Protein AF-A0A3M1P4F9-F1 (afdb_monomer)

Foldseek 3Di:
DDDDDPVNVVVCVVVVVVVCVVVVHDDDDDDDDDDDPVVVVVCCVPVNPPPDPVPDDDDDD

Structure (mmCIF, N/CA/C/O backbone):
data_AF-A0A3M1P4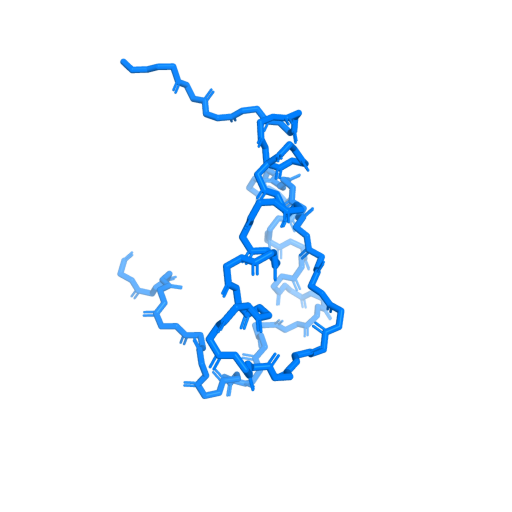F9-F1
#
_entry.id   AF-A0A3M1P4F9-F1
#
loop_
_atom_site.group_PDB
_atom_site.id
_atom_site.type_symbol
_atom_site.label_atom_id
_atom_site.label_alt_id
_atom_site.label_comp_id
_atom_site.label_asym_id
_atom_site.label_entity_id
_atom_site.label_seq_id
_atom_site.pdbx_PDB_ins_code
_atom_site.Cartn_x
_atom_site.Cartn_y
_atom_site.Cartn_z
_atom_site.occupancy
_atom_site.B_iso_or_equiv
_atom_site.auth_seq_id
_atom_site.auth_comp_id
_atom_site.auth_asym_id
_atom_site.auth_atom_id
_atom_site.pdbx_PDB_model_num
ATOM 1 N N . MET A 1 1 ? 10.812 20.209 2.656 1.00 59.25 1 MET A N 1
ATOM 2 C CA . MET A 1 1 ? 9.877 19.176 3.157 1.00 59.25 1 MET A CA 1
ATOM 3 C C . MET A 1 1 ? 10.650 17.867 3.236 1.00 59.25 1 MET A C 1
ATOM 5 O O . MET A 1 1 ? 11.445 17.631 2.335 1.00 59.25 1 MET A O 1
ATOM 9 N N . LYS A 1 2 ? 10.520 17.079 4.308 1.00 73.50 2 LYS A N 1
ATOM 10 C CA . LYS A 1 2 ? 11.216 15.785 4.425 1.00 73.50 2 LYS A CA 1
ATOM 11 C C . LYS A 1 2 ? 10.483 14.752 3.559 1.00 73.50 2 LYS A C 1
ATOM 13 O O . LYS A 1 2 ? 9.256 14.765 3.540 1.00 73.50 2 LYS A O 1
ATOM 18 N N . ALA A 1 3 ? 11.218 13.910 2.836 1.00 78.56 3 ALA A N 1
ATOM 19 C CA . ALA A 1 3 ? 10.623 12.788 2.114 1.00 78.56 3 ALA A CA 1
ATOM 20 C C . ALA A 1 3 ? 10.064 11.763 3.113 1.00 78.56 3 ALA A C 1
ATOM 22 O O . ALA A 1 3 ? 10.687 11.524 4.151 1.00 78.56 3 ALA A O 1
ATOM 23 N N . ALA A 1 4 ? 8.903 11.186 2.800 1.00 81.19 4 ALA A N 1
ATOM 24 C CA . ALA A 1 4 ? 8.324 10.110 3.595 1.00 81.19 4 ALA A CA 1
ATOM 25 C C . ALA A 1 4 ? 9.236 8.876 3.558 1.00 81.19 4 ALA A C 1
ATOM 27 O O . ALA A 1 4 ? 9.785 8.517 2.515 1.00 81.19 4 ALA A O 1
ATOM 28 N N . THR A 1 5 ? 9.413 8.255 4.716 1.00 89.69 5 THR A N 1
ATOM 29 C CA . THR A 1 5 ? 10.195 7.035 4.913 1.00 89.69 5 THR A CA 1
ATOM 30 C C . THR A 1 5 ? 9.295 5.801 4.875 1.00 89.69 5 THR A C 1
ATOM 32 O O . THR A 1 5 ? 8.068 5.902 4.919 1.00 89.69 5 THR A O 1
ATOM 35 N N . LYS A 1 6 ? 9.900 4.610 4.807 1.00 88.06 6 LYS A N 1
ATOM 36 C CA . LYS A 1 6 ? 9.161 3.344 4.893 1.00 88.06 6 LYS A CA 1
ATOM 37 C C . LYS A 1 6 ? 8.392 3.246 6.212 1.00 88.06 6 LYS A C 1
ATOM 39 O O . LYS A 1 6 ? 7.257 2.778 6.233 1.00 88.06 6 LYS A O 1
ATOM 44 N N . GLU A 1 7 ? 9.000 3.712 7.295 1.00 91.12 7 GLU A N 1
ATOM 45 C CA . GLU A 1 7 ? 8.418 3.727 8.633 1.00 91.12 7 GLU A CA 1
ATOM 46 C C . GLU A 1 7 ? 7.184 4.633 8.692 1.00 91.12 7 GLU A C 1
ATOM 48 O O . GLU A 1 7 ? 6.179 4.244 9.282 1.00 91.12 7 GLU A O 1
ATOM 53 N N . ASP A 1 8 ? 7.230 5.791 8.021 1.00 92.06 8 ASP A N 1
ATOM 54 C CA . ASP A 1 8 ? 6.089 6.712 7.946 1.00 92.06 8 ASP A CA 1
ATOM 55 C C . ASP A 1 8 ? 4.885 6.046 7.255 1.00 92.06 8 ASP A C 1
ATOM 57 O O . ASP A 1 8 ? 3.754 6.165 7.720 1.00 92.06 8 ASP A O 1
ATOM 61 N N . ILE A 1 9 ? 5.117 5.294 6.174 1.00 89.38 9 ILE A N 1
ATOM 62 C CA . ILE A 1 9 ? 4.047 4.596 5.440 1.00 89.38 9 ILE A CA 1
ATOM 63 C C . ILE A 1 9 ? 3.444 3.466 6.280 1.00 89.38 9 ILE A C 1
ATOM 65 O O . ILE A 1 9 ? 2.222 3.338 6.353 1.00 89.38 9 ILE A O 1
ATOM 69 N N . ILE A 1 10 ? 4.286 2.671 6.948 1.00 90.19 10 ILE A N 1
ATOM 70 C CA . ILE A 1 10 ? 3.827 1.588 7.830 1.00 90.19 10 ILE A CA 1
ATOM 71 C C . ILE A 1 10 ? 2.998 2.147 8.990 1.00 90.19 10 ILE A C 1
ATOM 73 O O . ILE A 1 10 ? 1.991 1.549 9.363 1.00 90.19 10 ILE A O 1
ATOM 77 N N . ALA A 1 11 ? 3.395 3.292 9.549 1.00 92.31 11 ALA A N 1
ATOM 78 C CA . ALA A 1 11 ? 2.661 3.942 10.629 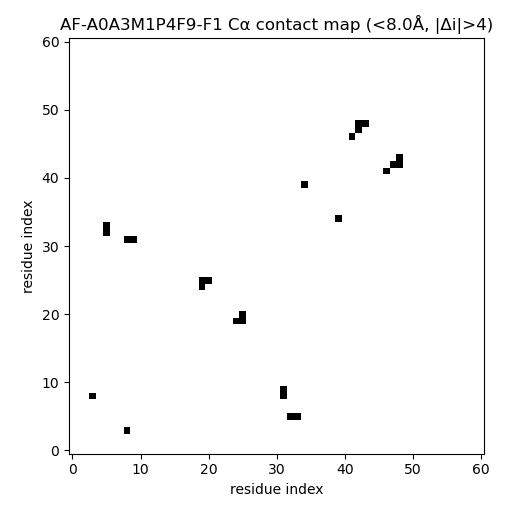1.00 92.31 11 ALA A CA 1
ATOM 79 C C . ALA A 1 11 ? 1.287 4.469 10.179 1.00 92.31 11 ALA A C 1
ATOM 81 O O . ALA A 1 11 ? 0.332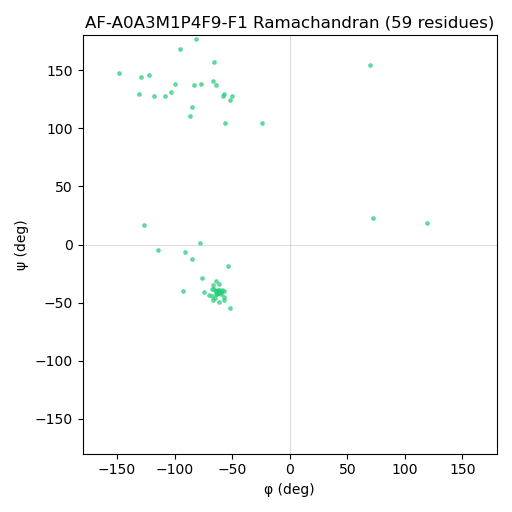 4.400 10.950 1.00 92.31 11 ALA A O 1
ATOM 82 N N . LEU A 1 12 ? 1.173 4.951 8.937 1.00 93.25 12 LEU A N 1
ATOM 83 C CA . LEU A 1 12 ? -0.079 5.474 8.380 1.00 93.25 12 LEU A CA 1
ATOM 84 C C . LEU A 1 12 ? -1.074 4.382 7.981 1.00 93.25 12 LEU A C 1
ATOM 86 O O . LEU A 1 12 ? -2.280 4.617 8.019 1.00 93.25 12 LEU A O 1
ATOM 90 N N . GLN A 1 13 ? -0.604 3.192 7.600 1.00 92.44 13 GLN A N 1
ATOM 91 C CA . GLN A 1 13 ? -1.482 2.103 7.171 1.00 92.44 13 GLN A CA 1
ATOM 92 C C . GLN A 1 13 ? -2.619 1.787 8.171 1.00 92.44 13 GLN A C 1
ATOM 94 O O . GLN A 1 13 ? -3.777 1.843 7.754 1.00 92.44 13 GLN A O 1
ATOM 99 N N . PRO A 1 14 ? -2.369 1.508 9.469 1.00 94.19 14 PRO A N 1
ATOM 100 C CA . PRO A 1 14 ? -3.449 1.213 10.412 1.00 94.19 14 PRO A CA 1
ATOM 101 C C . PRO A 1 14 ? -4.400 2.398 10.623 1.00 94.19 14 PRO A C 1
ATOM 103 O O . PRO A 1 14 ? -5.588 2.185 10.853 1.00 94.19 14 PRO A O 1
ATOM 106 N N . GLU A 1 15 ? -3.904 3.634 10.520 1.00 95.62 15 GLU A N 1
ATOM 107 C CA . GLU A 1 15 ? -4.727 4.842 10.627 1.00 95.62 15 GLU A CA 1
ATOM 108 C C . GLU A 1 15 ? -5.705 4.948 9.443 1.00 95.62 15 GLU A C 1
ATOM 110 O O . GLU A 1 15 ? -6.908 5.123 9.632 1.00 95.62 15 GLU A O 1
ATOM 115 N N . ILE A 1 16 ? -5.214 4.754 8.216 1.00 94.56 16 ILE A N 1
ATOM 116 C CA . ILE A 1 16 ? -6.037 4.777 6.998 1.00 94.56 16 ILE A CA 1
ATOM 117 C C . ILE A 1 16 ? -7.075 3.651 7.016 1.00 94.56 16 ILE A C 1
ATOM 119 O O . ILE A 1 16 ? -8.240 3.862 6.668 1.00 94.56 16 ILE A O 1
ATOM 123 N N . GLU A 1 17 ? -6.666 2.455 7.437 1.00 94.94 17 GLU A N 1
ATOM 124 C CA . GLU A 1 17 ? -7.569 1.317 7.574 1.00 94.94 17 GLU A CA 1
ATOM 125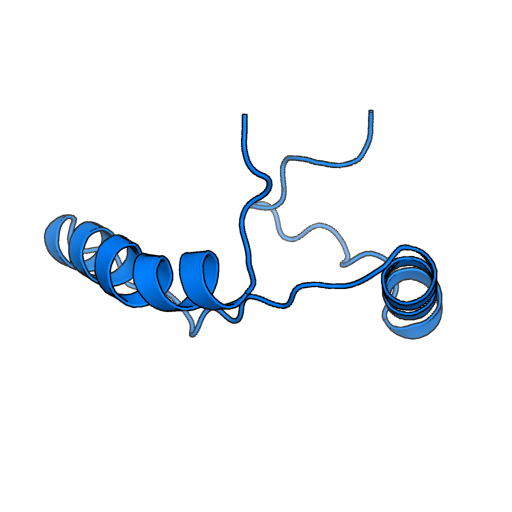 C C . GLU A 1 17 ? -8.672 1.576 8.606 1.00 94.94 17 GLU A C 1
ATOM 127 O O . GLU A 1 17 ? -9.821 1.196 8.369 1.00 94.94 17 GLU A O 1
ATOM 132 N N . ALA A 1 18 ? -8.350 2.234 9.726 1.00 96.50 18 ALA A N 1
ATOM 133 C CA . ALA A 1 18 ? -9.330 2.607 10.740 1.00 96.50 18 ALA A CA 1
ATOM 134 C C . ALA A 1 18 ? -10.388 3.552 10.163 1.00 96.50 18 ALA A C 1
ATOM 136 O O . ALA A 1 18 ? -11.577 3.250 10.264 1.00 96.50 18 ALA A O 1
ATOM 137 N N . TYR A 1 19 ? -9.975 4.615 9.463 1.00 97.12 19 TYR A N 1
ATOM 138 C CA . TYR A 1 19 ? -10.922 5.508 8.795 1.00 97.12 19 TYR A CA 1
ATOM 139 C C . TYR A 1 19 ? -11.809 4.749 7.804 1.00 97.12 19 TYR A C 1
ATOM 141 O O . TYR A 1 19 ? -13.028 4.884 7.842 1.00 97.12 19 TYR A O 1
ATOM 149 N N . ALA A 1 20 ? -11.239 3.898 6.945 1.00 96.00 20 ALA A N 1
ATOM 150 C CA . ALA A 1 20 ? -12.029 3.124 5.986 1.00 96.00 20 ALA A CA 1
ATOM 151 C C . ALA A 1 20 ? -13.102 2.257 6.677 1.00 96.00 20 ALA A C 1
ATOM 153 O O . ALA A 1 20 ? -14.246 2.207 6.218 1.00 96.00 20 ALA A O 1
ATOM 154 N N . ARG A 1 21 ? -12.766 1.638 7.817 1.00 95.75 21 ARG A N 1
ATOM 155 C CA . ARG A 1 21 ? -13.717 0.861 8.632 1.00 95.75 21 ARG A CA 1
ATOM 156 C C . ARG A 1 21 ? -14.789 1.735 9.280 1.00 95.75 21 ARG A C 1
ATOM 158 O O . ARG A 1 21 ? -15.944 1.322 9.304 1.00 95.75 21 ARG A O 1
ATOM 165 N N . GLU A 1 22 ? -14.448 2.933 9.754 1.00 98.19 22 GLU A N 1
ATOM 166 C CA . GLU A 1 22 ? -15.417 3.898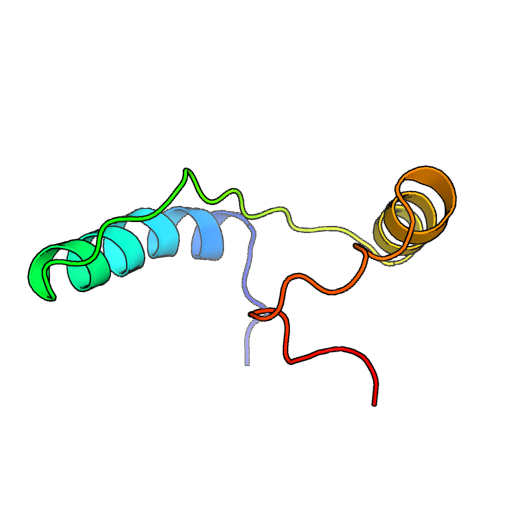 10.301 1.00 98.19 22 GLU A CA 1
ATOM 167 C C . GLU A 1 22 ? -16.461 4.328 9.261 1.00 98.19 22 GLU A C 1
ATOM 169 O O . GLU A 1 22 ? -17.634 4.497 9.592 1.00 98.19 22 GLU A O 1
ATOM 174 N N . TYR A 1 23 ? -16.070 4.423 7.988 1.00 97.38 23 TYR A N 1
ATOM 175 C CA . TYR A 1 23 ? -16.991 4.667 6.872 1.00 97.38 23 TYR A CA 1
ATOM 176 C C . TYR A 1 23 ? -17.786 3.423 6.432 1.00 97.38 23 TYR A C 1
ATOM 178 O O . TYR A 1 23 ? -18.574 3.504 5.488 1.00 97.38 23 TYR A O 1
ATOM 186 N N . GLY A 1 24 ? -17.607 2.274 7.093 1.00 97.56 24 GLY A N 1
ATOM 187 C CA . GLY A 1 24 ? -18.293 1.023 6.764 1.00 97.56 24 GLY A CA 1
ATOM 188 C C . GLY A 1 24 ? -17.795 0.360 5.478 1.00 97.56 24 GLY A C 1
ATOM 189 O O . GLY A 1 24 ? -18.538 -0.404 4.862 1.00 97.56 24 GLY A O 1
ATOM 190 N N . LEU A 1 25 ? -16.568 0.665 5.045 1.00 96.19 25 LEU A N 1
ATOM 191 C CA . LEU A 1 25 ? -15.980 0.090 3.839 1.00 96.19 25 LEU A CA 1
ATOM 192 C C . LEU A 1 25 ? -15.355 -1.278 4.133 1.00 96.19 25 LEU A C 1
ATOM 194 O O . LEU A 1 25 ? -14.631 -1.452 5.115 1.00 96.19 25 LEU A O 1
ATOM 198 N N . ASP A 1 26 ? -15.591 -2.221 3.225 1.00 92.56 26 ASP A N 1
ATOM 199 C CA . ASP A 1 26 ? -14.851 -3.478 3.134 1.00 92.56 26 ASP A CA 1
ATOM 200 C C . ASP A 1 26 ? -13.794 -3.361 2.030 1.00 92.56 26 ASP A C 1
ATOM 202 O O . ASP A 1 26 ? -14.042 -2.779 0.969 1.00 92.56 26 ASP A O 1
ATOM 206 N N . PHE A 1 27 ? -12.596 -3.871 2.293 1.00 89.50 27 PHE A N 1
ATOM 207 C CA . PHE A 1 27 ? -11.468 -3.772 1.380 1.00 89.50 27 PHE A CA 1
ATOM 208 C C . PHE A 1 27 ? -10.548 -4.982 1.494 1.00 89.50 27 PHE A C 1
ATOM 210 O O . PHE A 1 27 ? -10.355 -5.567 2.559 1.00 89.50 27 PHE A O 1
ATOM 217 N N . PHE A 1 28 ? -9.941 -5.333 0.364 1.00 90.50 28 PHE A N 1
ATOM 218 C CA . PHE A 1 28 ? -8.915 -6.365 0.307 1.00 90.50 28 PHE A CA 1
ATOM 219 C C . PHE A 1 28 ? -7.652 -5.939 1.068 1.00 90.50 28 PHE A C 1
ATOM 221 O O . PHE A 1 28 ? -7.400 -4.741 1.185 1.00 90.50 28 PHE A O 1
ATOM 228 N N . PRO A 1 29 ? -6.813 -6.886 1.525 1.00 87.69 29 PRO A N 1
ATOM 229 C CA . PRO A 1 29 ? -5.514 -6.562 2.104 1.00 87.69 29 PRO A CA 1
ATOM 230 C C . PRO A 1 29 ? -4.699 -5.645 1.183 1.00 87.69 29 PRO A C 1
ATOM 232 O O . PRO A 1 29 ? -4.463 -5.977 0.020 1.00 87.69 29 PRO A O 1
ATOM 235 N N . VAL A 1 30 ? -4.276 -4.495 1.710 1.00 86.44 30 VAL A N 1
ATOM 236 C CA . VAL A 1 30 ? -3.471 -3.507 0.982 1.00 86.44 30 VAL A CA 1
ATOM 237 C C . VAL A 1 30 ? -2.021 -3.618 1.443 1.00 86.44 30 VAL A C 1
ATOM 239 O O . VAL A 1 30 ? -1.743 -3.653 2.641 1.00 86.44 30 VAL A O 1
ATOM 242 N N . ILE A 1 31 ? -1.092 -3.686 0.489 1.00 84.50 31 ILE A N 1
ATOM 243 C CA . ILE A 1 31 ? 0.349 -3.756 0.746 1.00 84.50 31 ILE A CA 1
ATOM 244 C C . ILE A 1 31 ? 0.992 -2.516 0.130 1.00 84.50 31 ILE A C 1
ATOM 246 O O . ILE A 1 31 ? 0.787 -2.234 -1.051 1.00 84.50 31 ILE A O 1
ATOM 250 N N . PHE A 1 32 ? 1.778 -1.795 0.927 1.00 85.75 32 PHE A N 1
ATOM 251 C CA . PHE A 1 32 ? 2.568 -0.658 0.467 1.00 85.75 32 PHE A CA 1
ATOM 252 C C . PHE A 1 32 ? 4.050 -1.025 0.456 1.00 85.75 32 PHE A C 1
ATOM 254 O O . PHE A 1 32 ? 4.593 -1.478 1.464 1.00 85.75 32 PHE A O 1
ATOM 261 N N . GLU A 1 33 ? 4.714 -0.796 -0.674 1.00 83.81 33 GLU A N 1
ATOM 262 C CA . GLU A 1 33 ? 6.137 -1.071 -0.839 1.00 83.81 33 GLU A CA 1
ATOM 263 C C . GLU A 1 33 ? 6.846 0.144 -1.442 1.00 83.81 33 GLU A C 1
ATOM 265 O O . GLU A 1 33 ? 6.409 0.707 -2.445 1.00 83.81 33 GLU A O 1
ATOM 270 N N . MET A 1 34 ? 7.939 0.563 -0.801 1.00 86.19 34 MET A N 1
ATOM 271 C CA . MET A 1 34 ? 8.819 1.604 -1.325 1.00 86.19 34 MET A CA 1
ATOM 272 C C . MET A 1 34 ? 9.814 0.959 -2.276 1.00 86.19 34 MET A C 1
ATOM 274 O O . MET A 1 34 ? 10.615 0.127 -1.852 1.00 86.19 34 MET A O 1
ATOM 278 N N . VAL A 1 35 ? 9.776 1.371 -3.538 1.00 86.38 35 VAL A N 1
ATOM 279 C CA . VAL A 1 35 ? 10.646 0.847 -4.591 1.00 86.38 35 VAL A CA 1
ATOM 280 C C . VAL A 1 35 ? 11.456 1.973 -5.216 1.00 86.38 35 VAL A C 1
ATOM 282 O O . VAL A 1 35 ? 10.991 3.110 -5.322 1.00 86.38 35 VAL A O 1
ATOM 285 N N . ASP A 1 36 ? 12.683 1.659 -5.618 1.00 88.38 36 ASP A N 1
ATOM 286 C CA . ASP A 1 36 ? 13.490 2.553 -6.440 1.00 88.38 36 ASP A CA 1
ATOM 287 C C . ASP A 1 36 ? 13.105 2.449 -7.926 1.00 88.38 36 ASP A C 1
ATOM 289 O O . ASP A 1 36 ? 12.239 1.667 -8.329 1.00 88.38 36 ASP A O 1
ATOM 293 N N . TYR A 1 37 ? 13.740 3.282 -8.750 1.00 86.81 37 TYR A N 1
ATOM 294 C CA . TYR A 1 37 ? 13.464 3.358 -10.184 1.00 86.81 37 TYR A CA 1
ATOM 295 C C . TYR A 1 37 ? 13.707 2.026 -10.911 1.00 86.81 37 TYR A C 1
ATOM 297 O O . TYR A 1 37 ? 12.912 1.629 -11.770 1.00 86.81 37 TYR A O 1
ATOM 305 N N . ASP A 1 38 ? 14.782 1.323 -10.557 1.00 89.88 38 ASP A N 1
ATOM 306 C CA . ASP A 1 38 ? 15.154 0.065 -11.199 1.00 89.88 38 ASP A CA 1
ATOM 307 C C . ASP A 1 38 ? 14.157 -1.036 -10.835 1.00 89.88 38 ASP A C 1
ATOM 309 O O . ASP A 1 38 ? 13.684 -1.764 -11.708 1.00 89.88 38 ASP A O 1
ATOM 313 N N . THR A 1 39 ? 13.771 -1.113 -9.563 1.00 88.94 39 THR A N 1
ATOM 314 C CA . THR A 1 39 ? 12.767 -2.055 -9.066 1.00 88.94 39 THR A CA 1
ATOM 315 C C . THR A 1 39 ? 11.401 -1.773 -9.686 1.00 88.94 39 THR A C 1
ATOM 317 O O . THR A 1 39 ? 10.739 -2.697 -10.154 1.00 88.94 39 THR A O 1
ATOM 320 N N . MET A 1 40 ? 10.994 -0.503 -9.790 1.00 86.38 40 MET A N 1
ATOM 321 C CA . MET A 1 40 ? 9.754 -0.126 -10.476 1.00 86.38 40 MET A CA 1
ATOM 322 C C . MET A 1 40 ? 9.767 -0.560 -11.949 1.00 86.38 40 MET A C 1
ATOM 324 O O . MET A 1 40 ? 8.786 -1.110 -12.453 1.00 86.38 40 MET A O 1
ATOM 328 N N . SER A 1 41 ? 10.897 -0.364 -12.632 1.00 85.25 41 SER A N 1
ATOM 329 C CA . SER A 1 41 ? 11.074 -0.775 -14.028 1.00 85.25 41 SER A CA 1
ATOM 330 C C . SER A 1 41 ? 11.000 -2.296 -14.188 1.00 85.25 41 SER A C 1
ATOM 332 O O . SER A 1 41 ? 10.374 -2.788 -15.126 1.00 85.25 41 SER A O 1
ATOM 334 N N . GLN A 1 42 ? 11.578 -3.053 -13.251 1.00 86.88 42 GLN A N 1
ATOM 335 C CA . GLN A 1 42 ? 11.483 -4.515 -13.212 1.00 86.88 42 GLN A CA 1
ATOM 336 C C . GLN A 1 42 ? 10.044 -4.984 -12.979 1.00 86.88 42 GLN A C 1
ATOM 338 O O . GLN A 1 42 ? 9.571 -5.854 -13.706 1.00 86.88 42 GLN A O 1
ATOM 343 N N . LEU A 1 43 ? 9.326 -4.393 -12.019 1.00 82.88 43 LEU A N 1
ATOM 344 C CA . LEU A 1 43 ? 7.918 -4.710 -11.762 1.00 82.88 43 LEU A CA 1
ATOM 345 C C . LEU A 1 43 ? 7.063 -4.490 -13.014 1.00 82.88 43 LEU A C 1
ATOM 347 O O . LEU A 1 43 ? 6.291 -5.370 -13.389 1.00 82.88 43 LEU A O 1
ATOM 351 N N . ALA A 1 44 ? 7.253 -3.364 -13.705 1.00 80.44 44 ALA A N 1
ATOM 352 C CA . ALA A 1 44 ? 6.537 -3.064 -14.942 1.00 80.44 44 ALA A CA 1
ATOM 353 C C . ALA A 1 44 ? 6.898 -4.024 -16.090 1.00 80.44 44 ALA A C 1
ATOM 355 O O . ALA A 1 44 ? 6.022 -4.418 -16.860 1.00 80.44 44 ALA A O 1
ATOM 356 N N . ALA A 1 45 ? 8.171 -4.415 -16.209 1.00 82.19 45 ALA A N 1
ATOM 357 C CA . ALA A 1 45 ? 8.645 -5.309 -17.264 1.00 82.19 45 ALA A CA 1
ATOM 358 C C . ALA A 1 45 ? 8.227 -6.774 -17.046 1.00 82.19 45 ALA A C 1
ATOM 360 O O . ALA A 1 45 ? 7.857 -7.450 -18.005 1.00 82.19 45 ALA A O 1
ATOM 361 N N . TYR A 1 46 ? 8.279 -7.265 -15.803 1.00 77.88 46 TYR A N 1
ATOM 362 C CA . TYR A 1 46 ? 8.009 -8.668 -15.469 1.00 77.88 46 TYR A CA 1
ATOM 363 C C . TYR A 1 46 ? 6.554 -8.932 -15.080 1.00 77.88 46 TYR A C 1
ATOM 365 O O . TYR A 1 46 ? 5.995 -9.954 -15.470 1.00 77.88 46 TYR A O 1
ATOM 373 N N . GLY A 1 47 ? 5.934 -8.032 -14.316 1.00 67.12 47 GLY A N 1
ATOM 3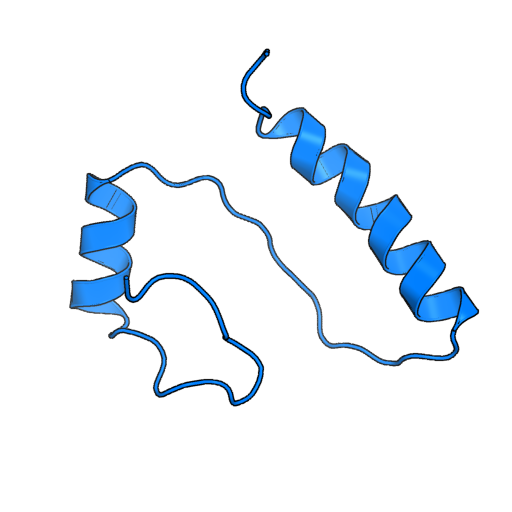74 C CA . GLY A 1 47 ? 4.528 -8.138 -13.917 1.00 67.12 47 GLY A CA 1
ATOM 375 C C . GLY A 1 47 ? 3.555 -7.578 -14.956 1.00 67.12 47 GLY A C 1
ATOM 376 O O . GLY A 1 47 ? 2.351 -7.816 -14.858 1.00 67.12 47 GLY A O 1
ATOM 377 N N . GLY A 1 48 ? 4.072 -6.844 -15.949 1.00 64.44 48 GLY A N 1
ATOM 378 C CA . GLY A 1 48 ? 3.286 -5.913 -16.748 1.00 64.44 48 GLY A CA 1
ATOM 379 C C . GLY A 1 48 ? 2.878 -4.698 -15.910 1.00 64.44 48 GLY A C 1
ATOM 380 O O . GLY A 1 48 ? 2.718 -4.783 -14.691 1.00 64.44 48 GLY A O 1
ATOM 381 N N . PHE A 1 49 ? 2.638 -3.550 -16.549 1.00 59.78 49 PHE A N 1
ATOM 382 C CA . PHE A 1 49 ? 1.760 -2.578 -15.898 1.00 59.78 49 PHE A CA 1
ATOM 383 C C . PHE A 1 49 ? 0.427 -3.286 -15.646 1.00 59.78 49 PHE A C 1
ATOM 385 O O . PHE A 1 49 ? -0.086 -3.907 -16.586 1.00 59.78 49 PHE A O 1
ATOM 392 N N . PRO A 1 50 ? -0.130 -3.243 -14.422 1.00 55.34 50 PRO A N 1
ATOM 393 C CA . PRO A 1 50 ? -1.393 -3.904 -14.150 1.00 55.34 50 PRO A CA 1
ATOM 394 C C . PRO A 1 50 ? -2.398 -3.482 -15.220 1.00 55.34 50 PRO A C 1
ATOM 396 O O . PRO A 1 50 ? -2.554 -2.287 -15.486 1.00 55.34 50 PRO A O 1
ATOM 399 N N . ILE A 1 51 ? -3.042 -4.458 -15.872 1.00 52.62 51 ILE A N 1
ATOM 400 C CA . ILE A 1 51 ? -4.163 -4.198 -16.780 1.00 52.62 51 ILE A CA 1
ATOM 401 C C . ILE A 1 51 ? -5.170 -3.428 -15.936 1.00 52.62 51 ILE A C 1
ATOM 403 O O . ILE A 1 51 ? -5.744 -4.010 -15.021 1.00 52.62 51 ILE A O 1
ATOM 407 N N . ARG A 1 52 ? -5.248 -2.111 -16.176 1.00 52.84 52 ARG A N 1
ATOM 408 C CA . ARG A 1 52 ? -5.809 -1.088 -15.283 1.00 52.84 52 ARG A CA 1
ATOM 409 C C . ARG A 1 52 ? -6.814 -1.674 -14.300 1.00 52.84 52 ARG A C 1
ATOM 411 O O . ARG A 1 52 ? -7.958 -1.933 -14.675 1.00 52.84 52 ARG A O 1
ATOM 418 N N . TYR A 1 53 ? -6.425 -1.825 -13.036 1.00 51.34 53 TYR A N 1
ATOM 419 C CA . TYR A 1 53 ? -7.459 -1.877 -12.020 1.00 51.34 53 TYR A CA 1
ATOM 420 C C . TYR A 1 53 ? -8.245 -0.563 -12.147 1.00 5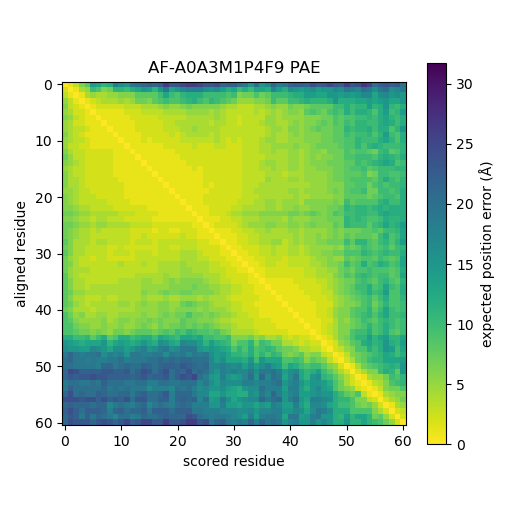1.34 53 TYR A C 1
ATOM 422 O O . TYR A 1 53 ? -7.613 0.497 -12.160 1.00 51.34 53 TYR A O 1
ATOM 430 N N . PRO A 1 54 ? -9.584 -0.584 -12.272 1.00 51.25 54 PRO A N 1
ATOM 431 C CA . PRO A 1 54 ? -10.380 0.623 -12.519 1.00 51.25 54 PRO A CA 1
ATOM 432 C C . PRO A 1 54 ? -10.135 1.757 -11.509 1.00 51.25 54 PRO A C 1
ATOM 434 O O . PRO A 1 54 ? -10.455 2.910 -11.782 1.00 51.25 54 PRO A O 1
ATOM 437 N N . HIS A 1 55 ? -9.567 1.427 -10.347 1.00 55.69 55 HIS A N 1
ATOM 438 C CA . HIS A 1 55 ? -9.254 2.336 -9.254 1.00 55.69 55 HIS A CA 1
ATOM 439 C C . HIS A 1 55 ? -7.841 2.962 -9.300 1.00 55.69 55 HIS A C 1
ATOM 441 O O . HIS A 1 55 ? -7.562 3.847 -8.494 1.00 55.69 55 HIS A O 1
ATOM 447 N N . TRP A 1 56 ? -6.946 2.569 -10.219 1.00 50.47 56 TRP A N 1
ATOM 448 C CA . TRP A 1 56 ? -5.615 3.184 -10.352 1.00 50.47 56 TRP A CA 1
ATOM 449 C C . TRP A 1 56 ? -5.688 4.421 -11.261 1.00 50.47 56 TRP A C 1
ATOM 451 O O . TRP A 1 56 ? -5.901 4.304 -12.467 1.00 50.47 56 TRP A O 1
ATOM 461 N N . ARG A 1 57 ? -5.518 5.623 -10.684 1.00 53.91 57 ARG A N 1
ATOM 462 C CA . ARG A 1 57 ? -5.742 6.907 -11.382 1.00 53.91 57 ARG A CA 1
ATOM 463 C C . ARG A 1 57 ? -4.495 7.792 -11.592 1.00 53.91 57 ARG A C 1
ATOM 465 O O . ARG A 1 57 ? -4.617 8.808 -12.267 1.00 53.91 57 ARG A O 1
ATOM 472 N N . PHE A 1 58 ? -3.316 7.430 -11.073 1.00 50.62 58 PHE A N 1
ATOM 473 C CA . PHE A 1 58 ? -2.108 8.281 -11.108 1.00 50.62 58 PHE A CA 1
ATOM 474 C C . PHE A 1 58 ? -0.858 7.559 -11.648 1.00 50.62 58 PHE A C 1
ATOM 476 O O . PHE A 1 58 ? -0.673 6.378 -11.359 1.00 50.62 58 PHE A O 1
ATOM 483 N N . GLY A 1 59 ? 0.006 8.277 -12.386 1.0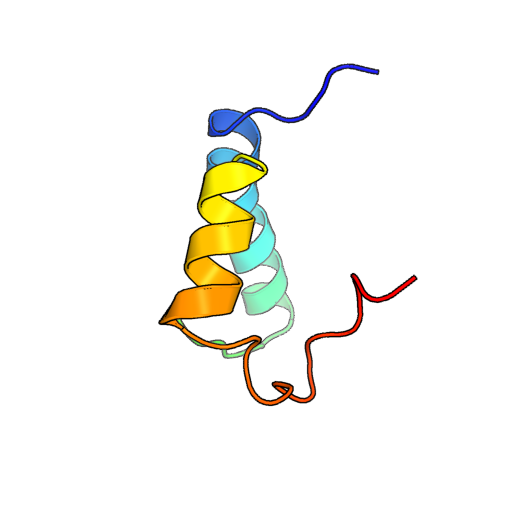0 49.34 59 GLY A N 1
ATOM 484 C CA . GLY A 1 59 ? 1.332 7.795 -12.827 1.00 49.34 59 GLY A CA 1
ATOM 485 C C . GLY A 1 59 ? 1.575 7.704 -14.343 1.00 49.34 59 GLY A C 1
ATOM 486 O O . GLY A 1 59 ? 2.471 6.977 -14.758 1.00 49.34 59 GLY A O 1
ATOM 487 N N . MET A 1 60 ? 0.775 8.388 -15.169 1.00 49.00 60 MET A N 1
ATOM 488 C CA . MET A 1 60 ? 0.903 8.395 -16.639 1.00 49.00 60 MET A CA 1
ATOM 489 C C . MET A 1 60 ? 1.000 9.806 -17.256 1.00 49.00 60 MET 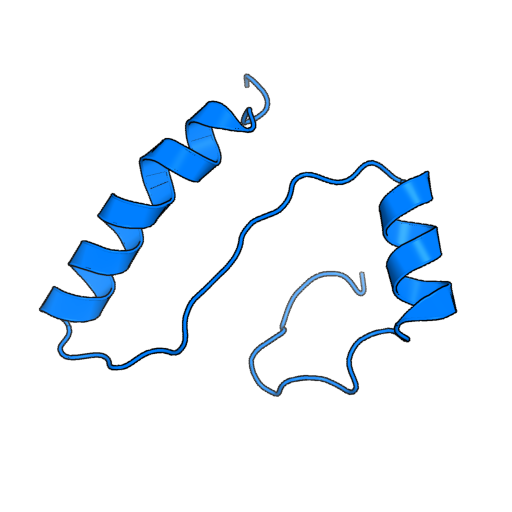A C 1
ATOM 491 O O . MET A 1 60 ? 0.806 9.950 -18.462 1.00 49.00 60 MET A O 1
ATOM 495 N N . GLU A 1 61 ? 1.295 10.824 -16.444 1.00 46.28 61 GLU A N 1
ATOM 496 C CA . GLU A 1 61 ? 1.792 12.124 -16.927 1.00 46.28 61 GLU A CA 1
ATOM 497 C C . GLU A 1 61 ? 3.273 12.273 -16.588 1.00 46.28 61 GLU A C 1
ATOM 499 O O . GLU A 1 61 ? 3.652 11.847 -15.470 1.00 46.28 61 GLU A O 1
#

Secondary structure (DSSP, 8-state):
-PPPPHHHHHHHHHHHHHHHHHTT---PPP------HHHHHHHHHHH-S-S--TT---S--

Solvent-accessible surface area (backbone atoms only — not comparable to full-atom values): 4210 Å² total; per-residue (Å²): 134,84,81,86,49,72,66,56,53,61,63,43,48,63,55,54,52,48,53,41,47,75,73,70,53,84,78,77,94,82,84,87,80,93,69,55,72,68,56,49,50,47,45,38,72,76,69,39,68,69,81,72,55,94,84,73,86,83,87,88,126

Mean predicted aligned error: 7.8 Å

pLDDT: mean 80.07, std 16.38, range [46.28, 98.19]

Sequence (61 aa):
MKAATKEDIIALQPEIEAYAREYGLDFFPVIFEMVDYDTMSQLAAYGGFPIRYPHWRFGME

Radius of gyration: 14.36 Å; Cα contacts (8 Å, |Δi|>4): 13; chains: 1; bounding box: 33×28×28 Å